Protein AF-A0A4R4CZJ2-F1 (afdb_monomer_lite)

Secondary structure (DSSP, 8-state):
---EE-TTT--EE-TTPPPGGGG--------------HHHHHHHHHHHT--HHHHHHHHHH--

Radius of gyration: 23.5 Å; chains: 1; bounding box: 42×30×60 Å

Sequence (63 aa):
MLYRICPNCGSALDPGEKCDCEGKTLQPVNQEPRRLSPYDRTRAQVYATGNKWAMENFNATHN

Structure (mmCIF, N/CA/C/O backbone):
data_AF-A0A4R4CZJ2-F1
#
_entry.id   AF-A0A4R4CZJ2-F1
#
loop_
_atom_site.group_PDB
_atom_site.id
_atom_site.type_symbol
_atom_site.label_atom_id
_atom_site.label_alt_id
_atom_site.label_comp_id
_atom_site.label_asym_id
_atom_site.label_entity_id
_atom_site.label_seq_id
_atom_site.pdbx_PDB_ins_code
_atom_site.Cartn_x
_atom_site.Cartn_y
_atom_site.Cartn_z
_atom_site.occupancy
_atom_site.B_iso_or_equiv
_atom_site.auth_seq_id
_atom_site.auth_comp_id
_atom_site.auth_asym_id
_atom_site.auth_atom_id
_atom_site.pdbx_PDB_model_num
ATOM 1 N N . MET A 1 1 ? -19.570 11.287 41.390 1.00 57.53 1 MET A N 1
ATOM 2 C CA . MET A 1 1 ? -19.435 11.931 40.068 1.00 57.53 1 MET A CA 1
ATOM 3 C C . MET A 1 1 ? -19.992 10.982 39.022 1.00 57.53 1 MET A C 1
ATOM 5 O O . MET A 1 1 ? -19.480 9.877 38.915 1.00 57.53 1 MET A O 1
ATOM 9 N N . LEU A 1 2 ? -21.073 11.360 38.333 1.00 78.00 2 LEU A N 1
ATOM 10 C CA . LEU A 1 2 ? -21.688 10.545 37.282 1.00 78.00 2 LEU A CA 1
ATOM 11 C C . LEU A 1 2 ? -21.193 11.085 35.932 1.00 78.00 2 LEU A C 1
ATOM 13 O O . LEU A 1 2 ? -21.604 12.172 35.532 1.00 78.00 2 LEU A O 1
ATOM 17 N N . TYR A 1 3 ? -20.268 10.388 35.276 1.00 80.06 3 TYR A N 1
ATOM 18 C CA . TYR A 1 3 ? -19.899 10.705 33.895 1.00 80.06 3 TYR A CA 1
ATOM 19 C C . TYR A 1 3 ? -20.989 10.176 32.957 1.00 80.06 3 TYR A C 1
ATOM 21 O O . TYR A 1 3 ? -21.655 9.181 33.259 1.00 80.06 3 TYR A O 1
ATOM 29 N N . ARG A 1 4 ? -21.196 10.846 31.823 1.00 86.25 4 ARG A N 1
ATOM 30 C CA . ARG A 1 4 ? -22.129 10.395 30.780 1.00 86.25 4 ARG A CA 1
ATOM 31 C C . ARG A 1 4 ? -21.349 9.866 29.588 1.00 86.25 4 ARG A C 1
ATOM 33 O O . ARG A 1 4 ? -20.321 10.426 29.231 1.00 86.25 4 ARG A O 1
ATOM 40 N N . ILE A 1 5 ? -21.846 8.817 28.945 1.00 86.12 5 ILE A N 1
ATOM 41 C CA . ILE A 1 5 ? -21.252 8.316 27.704 1.00 86.12 5 ILE A CA 1
ATOM 42 C C . ILE A 1 5 ? -21.932 8.996 26.519 1.00 86.12 5 ILE A C 1
ATOM 44 O O . ILE A 1 5 ? -23.161 9.021 26.434 1.00 86.12 5 ILE A O 1
ATOM 48 N N . CYS A 1 6 ? -21.140 9.553 25.605 1.00 85.62 6 CYS A N 1
ATOM 49 C CA . CYS A 1 6 ? -21.663 10.101 24.363 1.00 85.62 6 CYS A CA 1
ATOM 50 C C . CYS A 1 6 ? -22.259 8.979 23.490 1.00 85.62 6 CYS A C 1
ATOM 52 O O . CYS A 1 6 ? -21.525 8.056 23.129 1.00 85.62 6 CYS A O 1
ATOM 54 N N . PRO A 1 7 ? -23.533 9.065 23.065 1.00 81.94 7 PRO A N 1
ATOM 55 C CA . PRO A 1 7 ? -24.145 8.042 22.216 1.00 81.9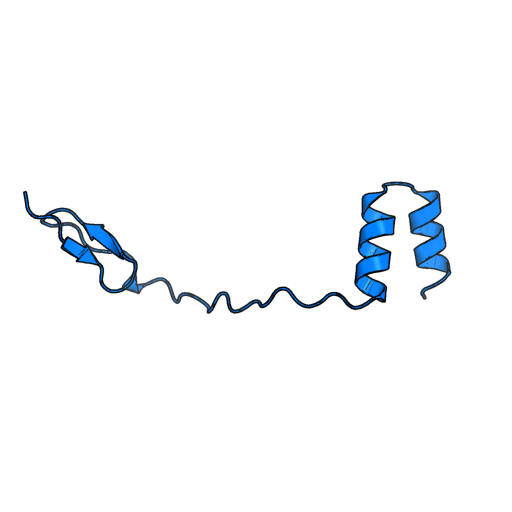4 7 PRO A CA 1
ATOM 56 C C . PRO A 1 7 ? -23.565 7.997 20.792 1.00 81.94 7 PRO A C 1
ATOM 58 O O . PRO A 1 7 ? -23.693 6.979 20.124 1.00 81.94 7 PRO A O 1
ATOM 61 N N . ASN A 1 8 ? -22.916 9.073 20.329 1.00 79.94 8 ASN A N 1
ATOM 62 C CA . ASN A 1 8 ? -22.396 9.169 18.960 1.00 79.94 8 ASN A CA 1
ATOM 63 C C . ASN A 1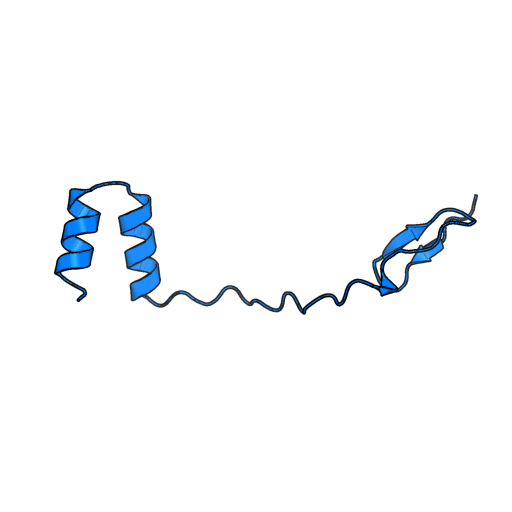 8 ? -20.965 8.631 18.798 1.00 79.94 8 ASN A C 1
ATOM 65 O O . ASN A 1 8 ? -20.630 8.112 17.738 1.00 79.94 8 ASN A O 1
ATOM 69 N N . CYS A 1 9 ? -20.103 8.761 19.813 1.00 84.44 9 CYS A N 1
ATOM 70 C CA . CYS A 1 9 ? -18.691 8.353 19.721 1.00 84.44 9 CYS A CA 1
ATOM 71 C C . CYS A 1 9 ? -18.199 7.476 20.882 1.00 84.44 9 CYS A C 1
ATOM 73 O O . CYS A 1 9 ? -17.060 7.019 20.846 1.00 84.44 9 CYS A O 1
ATOM 75 N N . GLY A 1 10 ? -19.015 7.254 21.917 1.00 82.06 10 GLY A N 1
ATOM 76 C CA . GLY A 1 10 ? -18.658 6.412 23.063 1.00 82.06 10 GLY A CA 1
ATOM 77 C C . GLY A 1 10 ? -17.699 7.048 24.075 1.00 82.06 10 GLY A C 1
ATOM 78 O O . GLY A 1 10 ? -17.290 6.379 25.019 1.00 82.06 10 GLY A O 1
ATOM 79 N N . SER A 1 11 ? -17.335 8.324 23.918 1.00 84.69 11 SER A N 1
ATOM 80 C CA . SER A 1 11 ? -16.455 9.021 24.865 1.00 84.69 11 SER A CA 1
ATOM 81 C C . SER A 1 11 ? -17.139 9.237 26.218 1.00 84.69 11 SER A C 1
ATOM 83 O O . SER A 1 11 ? -18.317 9.600 26.268 1.00 84.69 11 SER A O 1
ATOM 85 N N . ALA A 1 12 ? -16.390 9.045 27.306 1.00 88.12 12 ALA A N 1
ATOM 86 C CA . ALA A 1 12 ? -16.823 9.410 28.650 1.00 88.12 12 ALA A CA 1
ATOM 87 C C . ALA A 1 12 ? -16.674 10.923 28.841 1.00 88.12 12 ALA A C 1
ATOM 89 O O . ALA A 1 12 ? -15.582 11.457 28.688 1.00 88.12 12 ALA A O 1
ATOM 90 N N . LEU A 1 13 ? -17.786 11.594 29.130 1.00 87.06 13 LEU A N 1
ATOM 91 C CA . LEU A 1 13 ? -17.869 13.036 29.327 1.00 87.06 13 LEU A CA 1
ATOM 92 C C . LEU A 1 13 ? -18.148 13.340 30.795 1.00 87.06 13 LEU A C 1
ATOM 94 O O . LEU A 1 13 ? -19.090 12.791 31.384 1.00 87.06 13 LEU A O 1
ATOM 98 N N . ASP A 1 14 ? -17.383 14.271 31.348 1.00 86.62 14 ASP A N 1
ATOM 99 C CA . ASP A 1 14 ? -17.605 14.784 32.692 1.00 86.62 14 ASP A CA 1
ATOM 100 C C . ASP A 1 14 ? -18.831 15.722 32.761 1.00 86.62 14 ASP A C 1
ATOM 102 O O . ASP A 1 14 ? -19.301 16.241 31.737 1.00 86.62 14 ASP A O 1
ATOM 106 N N . PRO A 1 15 ? -19.403 15.950 33.962 1.00 84.12 15 PRO A N 1
ATOM 107 C CA . PRO A 1 15 ? -20.538 16.851 34.140 1.00 84.12 15 PRO A CA 1
ATOM 108 C C . PRO A 1 15 ? -20.214 18.276 33.665 1.00 84.12 15 PRO A C 1
ATOM 110 O O . PRO A 1 15 ? -19.494 19.014 34.329 1.00 84.12 15 PRO A O 1
ATOM 113 N N . GLY A 1 16 ? -20.779 18.669 32.521 1.00 78.81 16 GLY A N 1
ATOM 114 C CA . GLY A 1 16 ? -20.592 19.996 31.919 1.00 78.81 16 GLY A CA 1
ATOM 115 C C . GLY A 1 16 ? -19.792 20.000 30.614 1.00 78.81 16 GLY A C 1
ATOM 116 O O . GLY A 1 16 ? -19.863 20.985 29.882 1.00 78.81 16 GLY A O 1
ATOM 117 N N . GLU A 1 17 ? -19.117 18.904 30.260 1.00 83.25 17 GLU A N 1
ATOM 118 C CA . GLU A 1 17 ? -18.391 18.805 28.990 1.00 83.25 17 GLU A CA 1
ATOM 119 C C . GLU A 1 17 ? -19.315 18.493 27.808 1.00 83.25 17 GLU A C 1
ATOM 121 O O . GLU A 1 17 ? -20.235 17.668 27.895 1.00 83.25 17 GLU A O 1
ATOM 126 N N . LYS A 1 18 ? -19.071 19.157 26.674 1.00 80.62 18 LYS A N 1
ATOM 127 C CA . LYS A 1 18 ? -19.769 18.915 25.405 1.00 80.62 18 LYS A CA 1
ATOM 128 C C . LYS A 1 18 ? -18.915 18.008 24.523 1.00 80.62 18 LYS A C 1
ATOM 130 O O . LYS A 1 18 ? -17.703 18.145 24.489 1.00 80.62 18 LYS A O 1
ATOM 135 N N . CYS A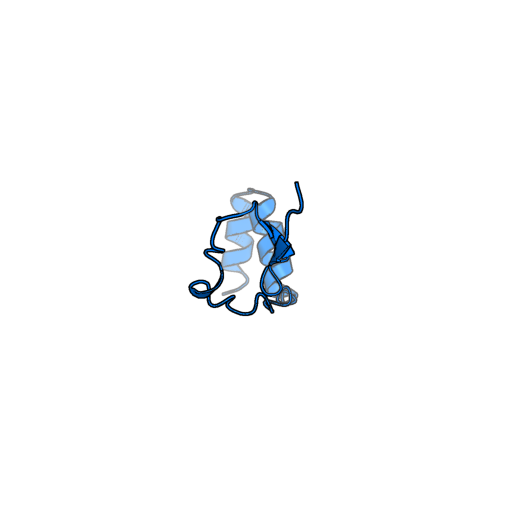 1 19 ? -19.558 17.085 23.812 1.00 81.56 19 CYS A N 1
ATOM 136 C CA . CYS A 1 19 ? -18.867 16.247 22.838 1.00 81.56 19 CYS A CA 1
ATOM 137 C C . CYS A 1 19 ? -18.630 17.018 21.539 1.00 81.56 19 CYS A C 1
ATOM 139 O O . CYS A 1 19 ? -19.592 17.478 20.931 1.00 81.56 19 CYS A O 1
ATOM 141 N N . ASP A 1 20 ? -17.398 17.035 21.037 1.00 80.50 20 ASP A N 1
ATOM 142 C CA . ASP A 1 20 ? -17.056 17.649 19.741 1.00 80.50 20 ASP A CA 1
ATOM 143 C C . ASP A 1 20 ? -17.365 16.744 18.527 1.00 80.50 20 ASP A C 1
ATOM 145 O O . ASP A 1 20 ? -16.869 16.944 17.416 1.00 80.50 20 ASP A O 1
ATOM 149 N N . CYS A 1 21 ? -18.143 15.681 18.732 1.00 75.88 21 CYS A N 1
ATOM 150 C CA . CYS A 1 21 ? -18.397 14.647 17.733 1.00 75.88 21 CYS A CA 1
ATOM 151 C C . CYS A 1 21 ? -19.411 15.055 16.650 1.00 75.88 21 CYS A C 1
ATOM 153 O O . CYS A 1 21 ? -19.370 14.483 15.564 1.00 75.88 21 CYS A O 1
ATOM 155 N N . GLU A 1 22 ? -20.266 16.057 16.889 1.00 66.25 22 GLU A N 1
ATOM 156 C CA . GLU A 1 22 ? -21.302 16.499 15.933 1.00 66.25 22 GLU A CA 1
ATOM 157 C C . GLU A 1 22 ? -20.738 17.146 14.648 1.00 66.25 22 GLU A C 1
ATOM 159 O O . GLU A 1 22 ? -21.463 17.290 13.668 1.00 66.25 22 GLU A O 1
ATOM 164 N N . GLY A 1 23 ? -19.443 17.489 14.608 1.00 60.38 23 GLY A N 1
ATOM 165 C CA . GLY A 1 23 ? -18.781 18.063 13.426 1.00 60.38 23 GLY A CA 1
ATOM 166 C C . GLY A 1 23 ? -17.956 17.075 12.595 1.00 60.38 23 GLY A C 1
ATOM 167 O O . GLY A 1 23 ? -17.475 17.424 11.518 1.00 60.38 23 GLY A O 1
ATOM 168 N N . LYS A 1 24 ? -17.764 15.842 13.075 1.00 58.75 24 LYS A N 1
ATOM 169 C CA . LYS A 1 24 ? -17.022 14.821 12.336 1.00 58.75 24 LYS A CA 1
ATOM 170 C C . LYS A 1 24 ? -18.043 14.002 11.573 1.00 58.75 24 LYS A C 1
ATOM 172 O O . LYS A 1 24 ? -18.572 13.026 12.095 1.00 58.75 24 LYS A O 1
ATOM 177 N N . THR A 1 25 ? -18.304 14.380 10.323 1.00 55.16 25 THR A N 1
ATOM 178 C CA . THR A 1 25 ? -18.755 13.396 9.344 1.00 55.16 25 THR A CA 1
ATOM 179 C C . THR A 1 25 ? -17.713 12.285 9.382 1.00 55.16 25 THR A C 1
ATOM 181 O O . THR A 1 25 ? -16.605 12.419 8.864 1.00 55.16 25 THR A O 1
ATOM 184 N N . LEU A 1 26 ? -18.019 11.209 10.106 1.00 58.94 26 LEU A N 1
ATOM 185 C CA . LEU A 1 26 ? -17.299 9.961 9.984 1.00 58.94 26 LEU A CA 1
ATOM 186 C C . LEU A 1 26 ? -17.560 9.550 8.544 1.00 58.94 26 LEU A C 1
ATOM 188 O O . LEU A 1 26 ? -18.566 8.915 8.238 1.00 58.94 26 LEU A O 1
ATOM 192 N N . GLN A 1 27 ? -16.700 10.018 7.635 1.00 57.91 27 GLN A N 1
ATOM 193 C CA . GLN A 1 27 ? -16.602 9.434 6.317 1.00 57.91 27 GLN A CA 1
ATOM 194 C C . GLN A 1 27 ? -16.511 7.940 6.588 1.00 57.91 27 GLN A C 1
ATOM 196 O O . GLN A 1 27 ? -15.658 7.545 7.393 1.00 57.91 27 GLN A O 1
ATOM 201 N N . PRO A 1 28 ? -17.436 7.132 6.054 1.00 54.34 28 PRO A N 1
ATOM 202 C CA . PRO A 1 28 ? -17.451 5.726 6.373 1.00 54.34 28 PRO A CA 1
ATOM 203 C C . PRO A 1 28 ? -16.070 5.196 6.013 1.00 54.34 28 PRO A C 1
ATOM 205 O O . PRO A 1 28 ? -15.686 5.189 4.843 1.00 54.34 28 PRO A O 1
ATOM 208 N N . VAL A 1 29 ? -15.314 4.749 7.016 1.00 58.16 29 VAL A N 1
ATOM 209 C CA . VAL A 1 29 ? -14.077 3.987 6.825 1.00 58.16 29 VAL A CA 1
ATOM 210 C C . VAL A 1 29 ? -14.476 2.573 6.378 1.00 58.16 29 VAL A C 1
ATOM 212 O O . VAL A 1 29 ? -14.006 1.572 6.890 1.00 58.16 29 VAL A O 1
ATOM 215 N N . ASN A 1 30 ? -15.382 2.489 5.401 1.00 53.97 30 ASN A N 1
ATOM 216 C CA . ASN A 1 30 ? -15.653 1.320 4.579 1.00 53.97 30 ASN A CA 1
ATOM 217 C C . ASN A 1 30 ? -14.693 1.337 3.387 1.00 53.97 30 ASN A C 1
ATOM 219 O O . ASN A 1 30 ? -15.067 1.057 2.250 1.00 53.97 30 ASN A O 1
ATOM 223 N N . GLN A 1 31 ? -13.429 1.679 3.632 1.00 59.47 31 GLN A N 1
ATOM 224 C CA . GLN A 1 31 ? -12.376 1.206 2.756 1.00 59.47 31 GLN A CA 1
ATOM 225 C C . GLN A 1 31 ? -12.091 -0.224 3.204 1.00 59.47 31 GLN A C 1
ATOM 227 O O . GLN A 1 31 ? -11.132 -0.477 3.927 1.00 59.47 31 GLN A O 1
ATOM 232 N N . GLU A 1 32 ? -12.962 -1.153 2.788 1.00 63.09 32 GLU A N 1
ATOM 233 C CA . GLU A 1 32 ? -12.559 -2.552 2.623 1.00 63.09 32 GLU A CA 1
ATOM 234 C C . GLU A 1 32 ? -11.146 -2.525 2.027 1.00 63.09 32 GLU A C 1
ATOM 236 O O . GLU A 1 32 ? -10.941 -1.798 1.039 1.00 63.09 32 GLU A O 1
ATOM 241 N N . PRO A 1 33 ? -10.153 -3.216 2.619 1.00 62.16 33 PRO A N 1
ATOM 242 C CA . PRO A 1 33 ? -8.816 -3.231 2.055 1.00 62.16 33 PRO A CA 1
ATOM 243 C C . PRO A 1 33 ? -8.970 -3.702 0.615 1.00 62.16 33 PRO A C 1
ATOM 245 O O . PRO A 1 33 ? -9.376 -4.843 0.379 1.00 62.16 33 PRO A O 1
ATOM 248 N N . ARG A 1 34 ? -8.745 -2.799 -0.354 1.00 72.81 34 ARG A N 1
ATOM 249 C CA . ARG A 1 34 ? -8.922 -3.140 -1.767 1.00 72.81 34 ARG A CA 1
ATOM 250 C C . ARG A 1 34 ? -8.072 -4.372 -2.001 1.00 72.81 34 ARG A C 1
ATOM 252 O O . ARG A 1 34 ? -6.854 -4.308 -1.832 1.00 72.81 34 ARG A O 1
ATOM 259 N N . ARG A 1 35 ? -8.714 -5.494 -2.335 1.00 81.69 35 ARG A N 1
ATOM 260 C CA . ARG A 1 35 ? -7.991 -6.715 -2.678 1.00 81.69 35 ARG A CA 1
ATOM 261 C C . ARG A 1 35 ? -7.073 -6.349 -3.830 1.00 81.69 35 ARG A C 1
ATOM 263 O O . ARG A 1 35 ? -7.549 -6.030 -4.917 1.00 81.69 35 ARG A O 1
ATOM 270 N N . LEU A 1 36 ? -5.774 -6.314 -3.546 1.00 85.50 36 LEU A N 1
ATOM 271 C CA . LEU A 1 36 ? -4.771 -6.009 -4.550 1.00 85.50 36 LEU A CA 1
ATOM 272 C C . LEU A 1 36 ? -4.931 -7.024 -5.673 1.00 85.50 36 LEU A C 1
ATOM 274 O O . LEU A 1 36 ? -5.068 -8.227 -5.416 1.00 85.50 36 LEU A O 1
ATOM 278 N N . SER A 1 37 ? -4.909 -6.543 -6.911 1.00 91.56 37 SER A N 1
ATOM 279 C CA . SER A 1 37 ? -4.805 -7.455 -8.037 1.00 91.56 37 SER A CA 1
ATOM 280 C C . SER A 1 37 ? -3.503 -8.268 -7.904 1.00 91.56 37 SER A C 1
ATOM 282 O O . SER A 1 37 ? -2.551 -7.826 -7.247 1.00 91.56 37 SER A O 1
ATOM 284 N N . PRO A 1 38 ? -3.406 -9.454 -8.528 1.00 93.31 38 PRO A N 1
ATOM 285 C CA . PRO A 1 38 ? -2.145 -10.194 -8.582 1.00 93.31 38 PRO A CA 1
ATOM 286 C C . PRO A 1 38 ? -0.971 -9.342 -9.098 1.00 93.31 38 PRO A C 1
ATOM 288 O O . PRO A 1 38 ? 0.158 -9.500 -8.625 1.00 93.31 38 PRO A O 1
ATOM 291 N N . TYR A 1 39 ? -1.254 -8.398 -10.004 1.00 93.44 39 TYR A N 1
ATOM 2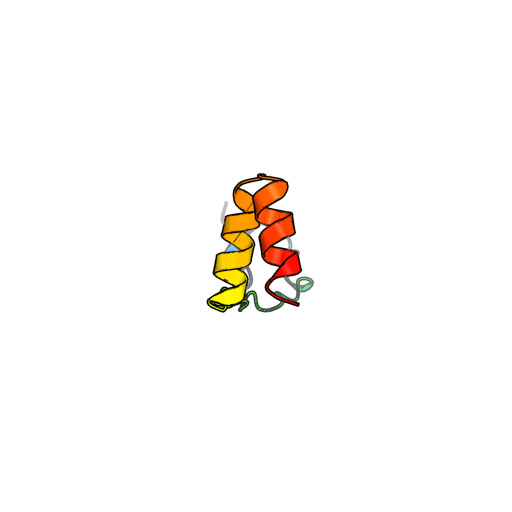92 C CA . TYR A 1 39 ? -0.288 -7.428 -10.511 1.00 93.44 39 TYR A CA 1
ATOM 293 C C . TYR A 1 39 ? 0.184 -6.464 -9.418 1.00 93.44 39 TYR A C 1
ATOM 295 O O . TYR A 1 39 ? 1.380 -6.397 -9.138 1.00 93.44 39 TYR A O 1
ATOM 303 N N . ASP A 1 40 ? -0.741 -5.785 -8.732 1.00 93.44 40 ASP A N 1
ATOM 304 C CA . ASP A 1 40 ? -0.396 -4.824 -7.674 1.00 93.44 40 ASP A CA 1
ATOM 305 C C . ASP A 1 40 ? 0.342 -5.496 -6.515 1.00 93.44 40 ASP A C 1
ATOM 307 O O . ASP A 1 40 ? 1.258 -4.918 -5.927 1.00 93.44 40 ASP A O 1
ATOM 311 N N . ARG A 1 41 ? -0.017 -6.748 -6.208 1.00 93.12 41 ARG A N 1
ATOM 312 C CA . ARG A 1 41 ? 0.659 -7.536 -5.177 1.00 93.12 41 ARG A CA 1
ATOM 313 C C . ARG A 1 41 ? 2.106 -7.843 -5.562 1.00 93.12 41 ARG A C 1
ATOM 315 O O . ARG A 1 41 ? 2.995 -7.699 -4.728 1.00 93.12 41 ARG A O 1
ATOM 322 N N . THR A 1 42 ? 2.341 -8.241 -6.811 1.00 94.62 42 THR A N 1
ATOM 323 C CA . THR A 1 42 ? 3.694 -8.503 -7.329 1.00 94.62 42 THR A CA 1
ATOM 324 C C . THR A 1 42 ? 4.516 -7.219 -7.367 1.00 94.62 42 THR A C 1
ATOM 326 O O . THR A 1 42 ? 5.637 -7.194 -6.861 1.00 94.62 42 THR A O 1
ATOM 329 N N . ARG A 1 43 ? 3.926 -6.123 -7.859 1.00 95.50 43 ARG A N 1
ATOM 330 C CA . ARG A 1 43 ? 4.550 -4.799 -7.851 1.00 95.50 43 ARG A CA 1
ATOM 331 C C . ARG A 1 43 ? 4.977 -4.405 -6.436 1.00 95.50 43 ARG A C 1
ATOM 333 O O . ARG A 1 43 ? 6.133 -4.062 -6.226 1.00 95.50 43 ARG A O 1
ATOM 340 N N . ALA A 1 44 ? 4.092 -4.517 -5.446 1.00 94.94 44 ALA A N 1
ATOM 341 C CA . ALA A 1 44 ? 4.422 -4.179 -4.063 1.00 94.94 44 ALA A CA 1
ATOM 342 C C . ALA A 1 44 ? 5.614 -4.991 -3.518 1.00 94.94 44 ALA A C 1
ATOM 344 O O . ALA A 1 44 ? 6.488 -4.417 -2.874 1.00 94.94 44 ALA A O 1
ATOM 345 N N . GLN A 1 45 ? 5.696 -6.294 -3.811 1.00 95.81 45 GLN A N 1
ATOM 346 C CA . GLN A 1 45 ? 6.808 -7.148 -3.363 1.00 95.81 45 GLN A CA 1
ATOM 347 C C . GLN A 1 45 ? 8.152 -6.760 -3.996 1.00 95.81 45 GLN A C 1
ATOM 349 O O . GLN A 1 45 ? 9.166 -6.676 -3.298 1.00 95.81 45 GLN A O 1
ATOM 354 N N . VAL A 1 46 ? 8.167 -6.473 -5.302 1.00 96.62 46 VAL A N 1
ATOM 355 C CA . VAL A 1 46 ? 9.385 -6.038 -6.005 1.00 96.62 46 VAL A CA 1
ATOM 356 C C . VAL A 1 46 ? 9.895 -4.717 -5.430 1.00 96.62 46 VAL A C 1
ATOM 358 O O . VAL A 1 46 ? 11.079 -4.591 -5.121 1.00 96.62 46 VAL A O 1
ATOM 361 N N . TYR A 1 47 ? 8.997 -3.752 -5.217 1.00 96.00 47 TYR A N 1
ATOM 362 C CA . TYR A 1 47 ? 9.358 -2.448 -4.660 1.00 96.00 47 TYR A CA 1
ATOM 363 C C . TYR A 1 47 ? 9.789 -2.538 -3.190 1.00 96.00 47 TYR A C 1
ATOM 365 O O . TYR A 1 47 ? 10.749 -1.879 -2.797 1.00 96.00 47 TYR A O 1
ATOM 373 N N . ALA A 1 48 ? 9.147 -3.396 -2.392 1.00 96.69 48 ALA A N 1
ATOM 374 C CA . ALA A 1 48 ? 9.523 -3.630 -0.996 1.00 96.69 48 ALA A CA 1
ATOM 375 C C . ALA A 1 48 ? 10.926 -4.242 -0.846 1.00 96.69 48 ALA A C 1
ATOM 377 O O . ALA A 1 48 ? 11.572 -4.047 0.180 1.00 96.69 48 ALA A O 1
ATOM 378 N N . THR A 1 49 ? 11.418 -4.946 -1.870 1.00 95.06 49 THR A N 1
ATOM 379 C CA . THR A 1 49 ? 12.774 -5.520 -1.873 1.00 95.06 49 THR A CA 1
ATOM 380 C C . THR A 1 49 ? 13.856 -4.432 -1.939 1.00 95.06 49 THR A C 1
ATOM 382 O O . THR A 1 49 ? 14.991 -4.670 -1.536 1.00 95.06 49 THR A O 1
ATOM 385 N N . GLY A 1 50 ? 13.546 -3.244 -2.477 1.00 94.06 50 GLY A N 1
ATOM 386 C CA . GLY A 1 50 ? 14.512 -2.146 -2.631 1.00 94.06 50 GLY A CA 1
ATOM 387 C C . GLY A 1 50 ? 15.647 -2.422 -3.630 1.00 94.06 50 GLY A C 1
ATOM 388 O O . GLY A 1 50 ? 16.547 -1.600 -3.793 1.00 94.06 50 GLY A O 1
ATOM 389 N N . ASN A 1 51 ? 15.616 -3.556 -4.335 1.00 97.12 51 ASN A N 1
ATOM 390 C CA . ASN A 1 51 ? 16.608 -3.902 -5.347 1.00 97.12 51 ASN A CA 1
ATOM 391 C C . ASN A 1 51 ? 16.326 -3.123 -6.639 1.00 97.12 51 ASN A C 1
ATOM 393 O O . ASN A 1 51 ? 15.356 -3.401 -7.348 1.00 97.12 51 ASN A O 1
ATOM 397 N N . LYS A 1 52 ? 17.202 -2.160 -6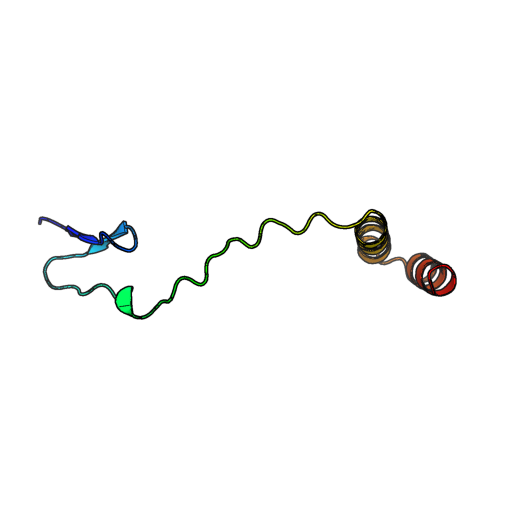.952 1.00 96.31 52 LYS A N 1
ATOM 398 C CA . LYS A 1 52 ? 17.081 -1.289 -8.129 1.00 96.31 52 LYS A CA 1
ATOM 399 C C . LYS A 1 52 ? 16.941 -2.076 -9.430 1.00 96.31 52 LYS A C 1
ATOM 401 O O . LYS A 1 52 ? 16.054 -1.773 -10.220 1.00 96.31 52 LYS A O 1
ATOM 406 N N . TRP A 1 53 ? 17.748 -3.120 -9.611 1.00 96.19 53 TRP A N 1
ATOM 407 C CA . TRP A 1 53 ? 17.700 -3.942 -10.818 1.00 96.19 53 TRP A CA 1
ATOM 408 C C . TRP A 1 53 ? 16.356 -4.669 -10.956 1.00 96.19 53 TRP A C 1
ATOM 410 O O . TRP A 1 53 ? 15.763 -4.671 -12.031 1.00 96.19 53 TRP A O 1
ATOM 420 N N . ALA A 1 54 ? 15.834 -5.228 -9.858 1.00 96.00 54 ALA A N 1
ATOM 421 C CA . ALA A 1 54 ? 14.546 -5.922 -9.864 1.00 96.00 54 ALA A CA 1
ATOM 422 C C . ALA A 1 54 ? 13.374 -4.971 -10.174 1.00 96.00 54 ALA A C 1
ATOM 424 O O . ALA A 1 54 ? 12.492 -5.320 -10.956 1.00 96.00 54 ALA A O 1
ATOM 425 N N . MET A 1 55 ? 13.383 -3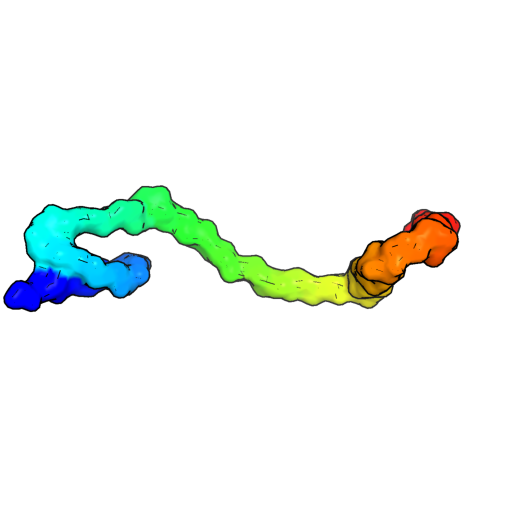.757 -9.611 1.00 96.44 55 MET A N 1
ATOM 426 C CA . MET A 1 55 ? 12.371 -2.732 -9.900 1.00 96.44 55 MET A CA 1
ATOM 427 C C . MET A 1 55 ? 12.406 -2.281 -11.365 1.00 96.44 55 MET A C 1
ATOM 429 O O . MET A 1 55 ? 11.361 -2.170 -12.002 1.00 96.44 55 MET A O 1
ATOM 433 N N . GLU A 1 56 ? 13.597 -2.044 -11.916 1.00 96.31 56 GLU A N 1
ATOM 434 C CA . GLU A 1 56 ? 13.761 -1.633 -13.315 1.00 96.31 56 GLU A CA 1
ATOM 435 C C . GLU A 1 56 ? 13.336 -2.735 -14.287 1.00 96.31 56 GLU A C 1
ATOM 437 O O . GLU A 1 56 ? 12.615 -2.461 -15.244 1.00 96.31 56 GLU A O 1
ATOM 442 N N . ASN A 1 57 ? 13.714 -3.986 -14.012 1.00 96.38 57 ASN A N 1
ATOM 443 C CA . ASN A 1 57 ? 13.299 -5.129 -14.820 1.00 96.38 57 ASN A CA 1
ATOM 444 C C . ASN A 1 57 ? 11.773 -5.323 -14.802 1.00 96.38 57 ASN A C 1
ATOM 446 O O . ASN A 1 57 ? 11.169 -5.543 -15.854 1.00 96.38 57 ASN A O 1
ATOM 450 N N . PHE A 1 58 ? 11.140 -5.177 -13.633 1.00 96.06 58 PHE A N 1
ATOM 451 C CA . PHE A 1 58 ? 9.684 -5.239 -13.504 1.00 96.06 58 PHE A CA 1
ATOM 452 C C . PHE A 1 58 ? 8.997 -4.154 -14.345 1.00 96.06 58 PHE A C 1
ATOM 454 O O . PHE A 1 58 ? 8.096 -4.464 -15.121 1.00 96.06 58 PHE A O 1
ATOM 461 N N . ASN A 1 59 ? 9.471 -2.906 -14.269 1.00 94.25 59 ASN A N 1
ATOM 462 C CA . ASN A 1 59 ? 8.913 -1.796 -15.048 1.00 94.25 59 ASN A CA 1
ATOM 463 C C . ASN A 1 59 ? 9.115 -1.966 -16.561 1.00 94.25 59 ASN A C 1
ATOM 465 O O . ASN A 1 59 ? 8.234 -1.616 -17.336 1.00 94.25 59 ASN A O 1
ATOM 469 N N . ALA A 1 60 ? 10.253 -2.518 -16.992 1.00 95.31 60 ALA A N 1
ATOM 470 C CA . ALA A 1 60 ? 10.532 -2.750 -18.408 1.00 95.31 60 ALA A CA 1
ATOM 471 C C . ALA A 1 60 ? 9.661 -3.862 -19.024 1.00 95.31 60 ALA A C 1
ATOM 473 O O . ALA A 1 60 ? 9.418 -3.855 -20.228 1.00 95.31 60 ALA A O 1
ATOM 474 N N . THR A 1 61 ? 9.214 -4.825 -18.214 1.00 93.31 61 THR A N 1
ATOM 475 C CA . THR A 1 61 ? 8.460 -6.004 -18.675 1.00 93.31 61 THR A CA 1
ATOM 476 C C . THR A 1 61 ? 6.943 -5.846 -18.583 1.00 93.31 61 THR A C 1
ATOM 478 O O . THR A 1 61 ? 6.230 -6.558 -19.283 1.00 93.31 61 THR A O 1
ATOM 481 N N . HIS A 1 62 ? 6.446 -4.925 -17.756 1.00 84.50 62 HIS A N 1
ATOM 482 C CA . HIS A 1 62 ? 5.015 -4.739 -17.484 1.00 84.50 62 HIS A CA 1
ATOM 483 C C . HIS A 1 62 ? 4.466 -3.394 -18.010 1.00 84.50 62 HIS A C 1
ATOM 485 O O . HIS A 1 62 ? 3.623 -2.779 -17.356 1.00 84.50 62 HIS A O 1
ATOM 491 N N . ASN A 1 63 ? 4.976 -2.931 -19.158 1.00 67.50 63 ASN A N 1
ATOM 492 C CA . ASN A 1 63 ? 4.548 -1.695 -19.831 1.00 67.50 63 ASN A CA 1
ATOM 493 C C . ASN A 1 63 ? 3.163 -1.833 -20.485 1.00 67.50 63 ASN A C 1
ATOM 495 O O . ASN A 1 63 ? 2.891 -2.922 -21.042 1.00 67.50 63 ASN A O 1
#

Foldseek 3Di:
DDWDADPQPRDTHDVPDDDPRVPDPPPPPPPPPPPQDPLRVVLVVQVVVVDPVSNVVSVVVPD

pLDDT: mean 82.41, std 13.77, range [53.97, 97.12]